Protein AF-A0A529SLR7-F1 (afdb_monomer)

Secondary structure (DSSP, 8-state):
-PPPP-GGGGGGGGGGGGGG-GGGHHHHHHHHHHHHHHHHHHHHHHHHH--

pLDDT: mean 93.38, std 9.28, range [55.88, 98.62]

Radius of gyration: 15.48 Å; Cα contacts (8 Å, |Δi|>4): 10; chains: 1; bounding box: 29×23×40 Å

Structure (mmCIF, N/CA/C/O backbone):
data_AF-A0A529SLR7-F1
#
_entry.id   AF-A0A529SLR7-F1
#
loop_
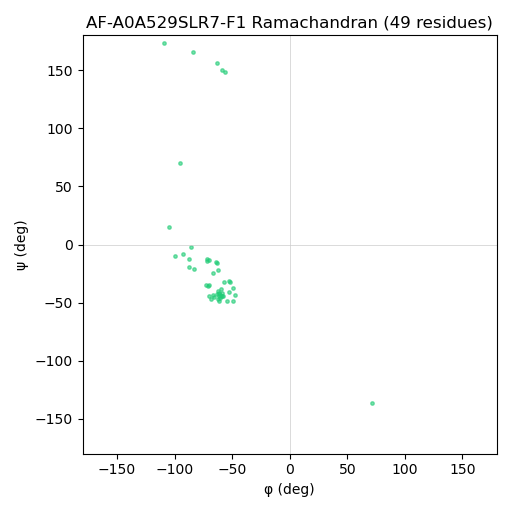_atom_site.group_PDB
_atom_site.id
_atom_site.type_symbol
_atom_site.label_atom_id
_atom_site.label_alt_id
_atom_site.label_comp_id
_atom_site.label_asym_id
_atom_site.label_entity_id
_atom_site.label_seq_id
_atom_site.pdbx_PDB_ins_code
_atom_site.Cartn_x
_atom_site.Cartn_y
_atom_site.Cartn_z
_atom_site.occupancy
_atom_site.B_iso_or_equiv
_atom_site.auth_seq_id
_atom_site.auth_comp_id
_atom_site.auth_asym_id
_atom_site.auth_atom_id
_atom_site.pdbx_PDB_model_num
ATOM 1 N N . ASN A 1 1 ? 13.650 -12.746 0.002 1.00 64.50 1 ASN A N 1
ATOM 2 C CA . ASN A 1 1 ? 12.479 -12.579 -0.886 1.00 64.50 1 ASN A CA 1
ATOM 3 C C . ASN A 1 1 ? 11.668 -13.856 -0.848 1.00 64.50 1 ASN A C 1
ATOM 5 O O . ASN A 1 1 ? 12.199 -14.886 -1.238 1.00 64.50 1 ASN A O 1
ATOM 9 N N . GLY A 1 2 ? 10.464 -13.806 -0.274 1.00 81.75 2 GLY A N 1
ATOM 10 C CA . GLY A 1 2 ? 9.535 -14.941 -0.264 1.00 81.75 2 GLY A CA 1
ATOM 11 C C . GLY A 1 2 ? 8.719 -15.006 -1.555 1.00 81.75 2 GLY A C 1
ATOM 12 O O . GLY A 1 2 ? 8.698 -14.033 -2.311 1.00 81.75 2 GLY A O 1
ATOM 13 N N . ALA A 1 3 ? 8.062 -16.142 -1.793 1.00 89.94 3 ALA A N 1
ATOM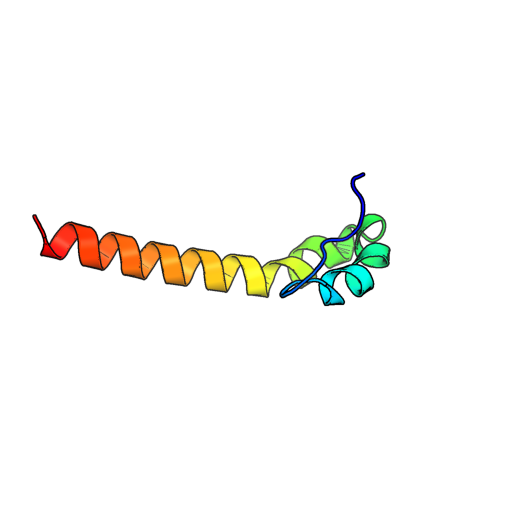 14 C CA . ALA A 1 3 ? 7.096 -16.280 -2.879 1.00 89.94 3 ALA A CA 1
ATOM 15 C C . ALA A 1 3 ? 5.959 -15.248 -2.723 1.00 89.94 3 ALA A C 1
ATOM 17 O O . ALA A 1 3 ? 5.653 -14.850 -1.591 1.00 89.94 3 ALA A O 1
ATOM 18 N N . PRO A 1 4 ? 5.346 -14.789 -3.830 1.00 88.62 4 PRO A N 1
ATOM 19 C CA . PRO A 1 4 ? 4.171 -13.935 -3.747 1.00 88.62 4 PRO A CA 1
ATOM 20 C C . PRO A 1 4 ? 3.060 -14.622 -2.935 1.00 88.62 4 PRO A C 1
ATOM 22 O O . PRO A 1 4 ? 2.968 -15.851 -2.940 1.00 88.62 4 PRO A O 1
ATOM 25 N N . PRO A 1 5 ? 2.222 -13.847 -2.226 1.00 92.94 5 PRO A N 1
ATOM 26 C CA . PRO A 1 5 ? 1.120 -14.404 -1.454 1.00 92.94 5 PRO A CA 1
ATOM 27 C C . PRO A 1 5 ? 0.108 -15.113 -2.359 1.00 92.94 5 PRO A C 1
ATOM 29 O O . PRO A 1 5 ? -0.036 -14.788 -3.537 1.00 92.94 5 PRO A O 1
ATOM 32 N N . GLU A 1 6 ? -0.641 -16.042 -1.775 1.00 94.88 6 GLU A N 1
ATOM 33 C CA . GLU A 1 6 ? -1.766 -16.724 -2.417 1.00 94.88 6 GLU A CA 1
ATOM 34 C C . GLU A 1 6 ? -3.108 -16.273 -1.802 1.00 94.88 6 GLU A C 1
ATOM 36 O O . GLU A 1 6 ? -3.159 -15.532 -0.814 1.00 94.88 6 GLU A O 1
ATOM 41 N N . GLY A 1 7 ? -4.227 -16.708 -2.386 1.00 95.94 7 GLY A N 1
ATOM 42 C CA . GLY A 1 7 ? -5.569 -16.453 -1.851 1.00 95.94 7 GLY A CA 1
ATOM 43 C C . GLY A 1 7 ? -6.023 -14.996 -1.993 1.00 95.94 7 GLY A C 1
ATOM 44 O O . GLY A 1 7 ? -5.833 -14.381 -3.040 1.00 95.94 7 GLY A O 1
ATOM 45 N N . ARG A 1 8 ? -6.638 -14.434 -0.938 1.00 96.75 8 ARG A N 1
ATOM 46 C CA . ARG A 1 8 ? -7.255 -13.086 -0.946 1.00 96.75 8 ARG A CA 1
ATOM 47 C C . ARG A 1 8 ? -6.313 -11.984 -1.444 1.00 96.75 8 ARG A C 1
ATOM 49 O O . ARG A 1 8 ? -6.778 -11.018 -2.036 1.00 96.75 8 ARG A O 1
ATOM 56 N N . PHE A 1 9 ? -5.015 -12.120 -1.184 1.00 94.25 9 PHE A N 1
ATOM 57 C CA . PHE A 1 9 ? -3.996 -11.140 -1.563 1.00 94.25 9 PHE A CA 1
ATOM 58 C C . PHE A 1 9 ? -3.146 -11.589 -2.762 1.00 94.25 9 PHE A C 1
ATOM 60 O O . PHE A 1 9 ? -2.105 -10.993 -3.020 1.00 94.25 9 PHE A O 1
ATOM 67 N N . GLY A 1 10 ? -3.582 -12.606 -3.514 1.00 96.69 10 GLY A N 1
ATOM 68 C CA . GLY A 1 10 ? -2.826 -13.180 -4.632 1.00 96.69 10 GLY A CA 1
ATOM 69 C C . GLY A 1 10 ? -2.451 -12.180 -5.729 1.00 96.69 10 GLY A C 1
ATOM 70 O O . GLY A 1 10 ? -1.373 -12.273 -6.316 1.00 96.69 10 GLY A O 1
ATOM 71 N N . ASP A 1 11 ? -3.285 -11.168 -5.961 1.00 96.25 11 ASP A N 1
ATOM 72 C CA . ASP A 1 11 ? -3.021 -10.133 -6.967 1.00 96.25 11 ASP A CA 1
ATOM 73 C C . ASP A 1 11 ? -1.902 -9.162 -6.565 1.00 96.25 11 ASP A C 1
ATOM 75 O O . ASP A 1 11 ? -1.352 -8.466 -7.419 1.00 96.25 11 AS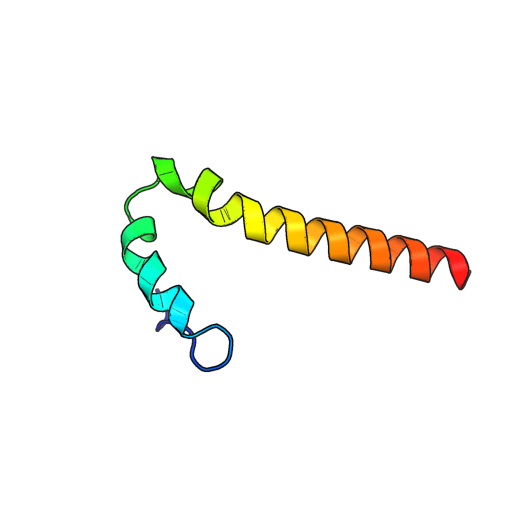P A O 1
ATOM 79 N N . LEU A 1 12 ? -1.457 -9.162 -5.302 1.00 94.88 12 LEU A N 1
ATOM 80 C CA . LEU A 1 12 ? -0.287 -8.375 -4.896 1.00 94.88 12 LEU A CA 1
ATOM 81 C C . LEU A 1 12 ? 1.004 -8.839 -5.589 1.00 94.88 12 LEU A C 1
ATOM 83 O O . LEU A 1 12 ? 1.970 -8.078 -5.629 1.00 94.88 12 LEU A O 1
ATOM 87 N N . LYS A 1 13 ? 1.015 -10.029 -6.212 1.00 95.38 13 LYS A N 1
ATOM 88 C CA . LYS A 1 13 ? 2.107 -10.480 -7.091 1.00 95.38 13 LYS 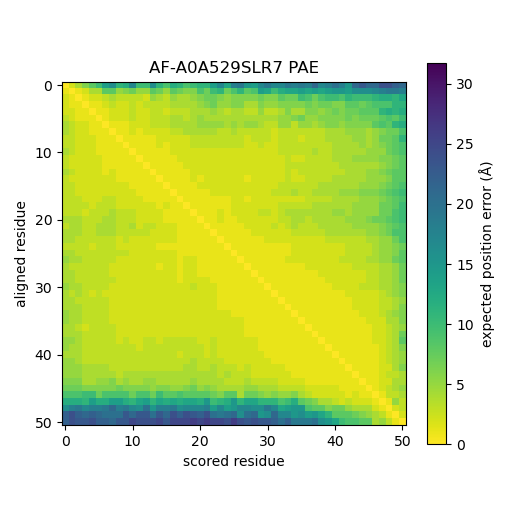A CA 1
ATOM 89 C C . LYS A 1 13 ? 2.439 -9.466 -8.194 1.00 95.38 13 LYS A C 1
ATOM 91 O O . LYS A 1 13 ? 3.599 -9.329 -8.567 1.00 95.38 13 LYS A O 1
ATOM 96 N N . TYR A 1 14 ? 1.452 -8.707 -8.680 1.00 95.25 14 TYR A N 1
ATOM 97 C CA . TYR A 1 14 ? 1.659 -7.697 -9.723 1.00 95.25 14 TYR A CA 1
ATOM 98 C C . TYR A 1 14 ? 2.446 -6.471 -9.237 1.00 95.25 14 TYR A C 1
ATOM 100 O O . TYR A 1 14 ? 2.929 -5.694 -10.057 1.00 95.25 14 TYR A O 1
ATOM 108 N N . LEU A 1 15 ? 2.620 -6.307 -7.922 1.00 95.00 15 LEU A N 1
ATOM 109 C CA . LEU A 1 15 ? 3.454 -5.258 -7.338 1.00 95.00 15 LEU A CA 1
ATOM 110 C C . LEU A 1 15 ? 4.933 -5.658 -7.239 1.00 95.00 15 LEU A C 1
ATOM 112 O O . LEU A 1 15 ? 5.746 -4.834 -6.827 1.00 95.00 15 LEU A O 1
ATOM 116 N N . GLU A 1 16 ? 5.324 -6.877 -7.631 1.00 94.06 16 GLU A N 1
ATOM 117 C CA . GLU A 1 16 ? 6.725 -7.314 -7.576 1.00 94.06 16 GLU A CA 1
ATOM 118 C C . GLU A 1 16 ? 7.716 -6.354 -8.271 1.00 94.06 16 GLU A C 1
ATOM 120 O O . GLU A 1 16 ? 8.747 -6.057 -7.661 1.00 94.06 16 GLU A O 1
ATOM 125 N N . PRO A 1 17 ? 7.412 -5.758 -9.444 1.00 94.56 17 PRO A N 1
ATOM 126 C CA . PRO A 1 17 ? 8.302 -4.784 -10.083 1.00 94.56 17 PRO A CA 1
ATOM 127 C C . PRO A 1 17 ? 8.551 -3.511 -9.258 1.00 94.56 17 PRO A C 1
ATOM 129 O O . PRO A 1 17 ? 9.555 -2.828 -9.455 1.00 94.56 17 PRO A O 1
ATOM 132 N N . VAL A 1 18 ? 7.664 -3.173 -8.313 1.00 95.56 18 VAL A N 1
ATOM 133 C CA . VAL A 1 18 ? 7.839 -2.008 -7.431 1.00 95.56 18 VAL A CA 1
ATOM 134 C C . VAL A 1 18 ? 9.026 -2.208 -6.486 1.00 95.56 18 VAL A C 1
ATOM 136 O O . VAL A 1 18 ? 9.634 -1.222 -6.072 1.00 95.56 18 VAL A O 1
ATOM 139 N N . ARG A 1 19 ? 9.413 -3.458 -6.184 1.00 92.69 19 ARG A N 1
ATOM 140 C CA . ARG A 1 19 ? 10.513 -3.796 -5.263 1.00 92.69 19 ARG A CA 1
ATOM 141 C C . ARG A 1 19 ? 11.788 -3.015 -5.577 1.00 92.69 19 ARG A C 1
ATOM 143 O O . ARG A 1 19 ? 12.340 -2.375 -4.683 1.00 92.69 19 ARG A O 1
ATOM 150 N N . ASP A 1 20 ? 12.190 -2.998 -6.843 1.00 96.19 20 ASP A N 1
ATOM 151 C CA . ASP A 1 20 ? 13.425 -2.339 -7.273 1.00 96.19 20 ASP A CA 1
ATOM 152 C C . ASP A 1 20 ? 13.222 -0.845 -7.593 1.00 96.19 20 ASP A C 1
ATOM 154 O O . ASP A 1 20 ? 14.185 -0.078 -7.649 1.00 96.19 20 ASP A O 1
ATOM 158 N N . TYR A 1 21 ? 11.971 -0.376 -7.703 1.00 96.94 21 TYR A N 1
ATOM 159 C CA . TYR A 1 21 ? 11.638 1.027 -7.963 1.00 96.94 21 TYR A CA 1
ATOM 160 C C . TYR A 1 21 ? 11.341 1.817 -6.675 1.00 96.94 21 TYR A C 1
ATOM 162 O O . TYR A 1 21 ? 10.219 2.262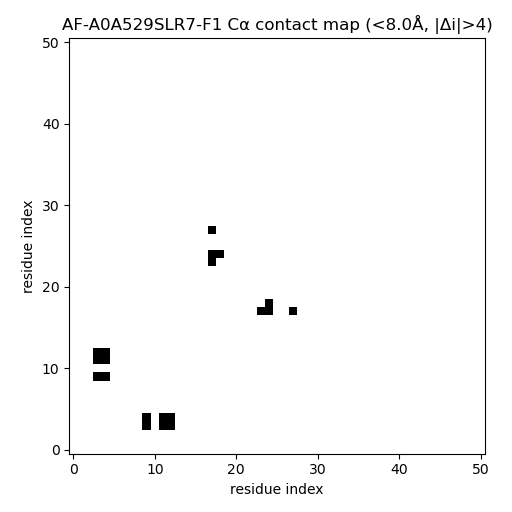 -6.420 1.00 96.94 21 TYR A O 1
ATOM 170 N N . LYS A 1 22 ? 12.390 2.060 -5.878 1.00 96.31 22 LYS A N 1
ATOM 171 C CA . LYS A 1 22 ? 12.319 2.709 -4.548 1.00 96.31 22 LYS A CA 1
ATOM 172 C C . LYS A 1 22 ? 11.519 4.015 -4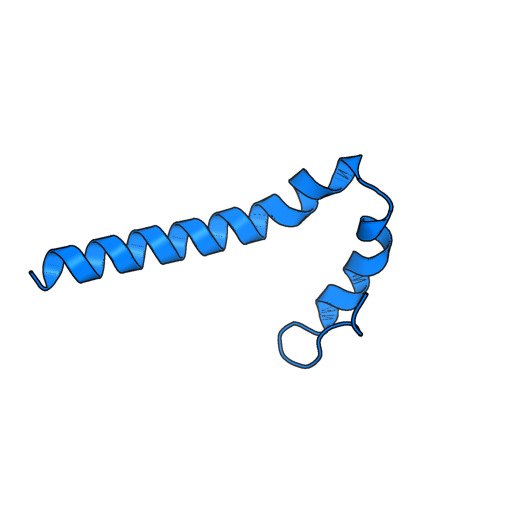.501 1.00 96.31 22 LYS A C 1
ATOM 174 O O . LYS A 1 22 ? 10.787 4.254 -3.546 1.00 96.31 22 LYS A O 1
ATOM 179 N N . ALA A 1 23 ? 11.601 4.842 -5.545 1.00 98.06 23 ALA A N 1
ATOM 180 C CA . ALA A 1 23 ? 10.879 6.116 -5.609 1.00 98.06 23 ALA A CA 1
ATOM 181 C C . ALA A 1 23 ? 9.343 5.966 -5.594 1.00 98.06 23 ALA A C 1
ATOM 183 O O . ALA A 1 23 ? 8.637 6.943 -5.357 1.00 98.06 23 ALA A O 1
ATOM 184 N N . ARG A 1 24 ? 8.807 4.766 -5.853 1.00 97.88 24 ARG A N 1
ATOM 185 C CA . ARG A 1 24 ? 7.362 4.495 -5.838 1.00 97.88 24 ARG A CA 1
ATOM 186 C C . ARG A 1 24 ? 6.867 3.842 -4.556 1.00 97.88 24 ARG A C 1
ATOM 188 O O . ARG A 1 24 ? 5.659 3.830 -4.349 1.00 97.88 24 ARG A O 1
ATOM 195 N N . HIS A 1 25 ? 7.760 3.389 -3.672 1.00 97.81 25 HIS A N 1
ATOM 196 C CA . HIS A 1 25 ? 7.389 2.644 -2.461 1.00 97.81 25 HIS A CA 1
ATOM 197 C C . HIS A 1 25 ? 6.370 3.394 -1.606 1.00 97.81 25 HIS A C 1
ATOM 199 O O . HIS A 1 25 ? 5.328 2.836 -1.280 1.00 97.81 25 HIS A O 1
ATOM 205 N N . ALA A 1 26 ? 6.618 4.677 -1.330 1.00 98.12 26 ALA A N 1
ATOM 206 C CA . ALA A 1 26 ? 5.707 5.496 -0.530 1.00 98.12 26 ALA A CA 1
ATOM 207 C C . ALA A 1 26 ? 4.300 5.580 -1.149 1.00 98.12 26 ALA A C 1
ATOM 209 O O . ALA A 1 26 ? 3.301 5.401 -0.462 1.00 98.12 26 ALA A O 1
ATOM 210 N N . SER A 1 27 ? 4.211 5.791 -2.465 1.00 98.19 27 SER A N 1
ATOM 211 C CA . SER A 1 27 ? 2.918 5.874 -3.149 1.00 98.19 27 SER A CA 1
ATOM 212 C C . SER A 1 27 ? 2.200 4.526 -3.211 1.00 98.19 27 SER A C 1
ATOM 214 O O . SER A 1 27 ? 0.975 4.504 -3.163 1.00 98.19 27 SER A O 1
ATOM 216 N N . THR A 1 28 ? 2.935 3.419 -3.342 1.00 97.88 28 THR A N 1
ATOM 217 C CA . THR A 1 28 ? 2.361 2.067 -3.356 1.00 97.88 28 THR A CA 1
ATOM 218 C C . THR A 1 28 ? 1.841 1.655 -1.978 1.00 97.88 28 THR A C 1
ATOM 220 O O . THR A 1 28 ? 0.814 0.987 -1.907 1.00 97.88 28 THR A O 1
ATOM 223 N N . MET A 1 29 ? 2.508 2.068 -0.895 1.00 97.75 29 MET A N 1
ATOM 224 C CA . MET A 1 29 ? 2.122 1.717 0.480 1.00 97.75 29 MET A CA 1
ATOM 225 C C . MET A 1 29 ? 1.032 2.613 1.077 1.00 97.75 29 MET A C 1
ATOM 227 O O . MET A 1 29 ? 0.318 2.163 1.969 1.00 97.75 29 MET A O 1
ATOM 231 N N . LEU A 1 30 ? 0.833 3.825 0.545 1.00 98.25 30 LEU A N 1
ATOM 232 C CA . LEU A 1 30 ? -0.089 4.831 1.091 1.00 98.25 30 LEU A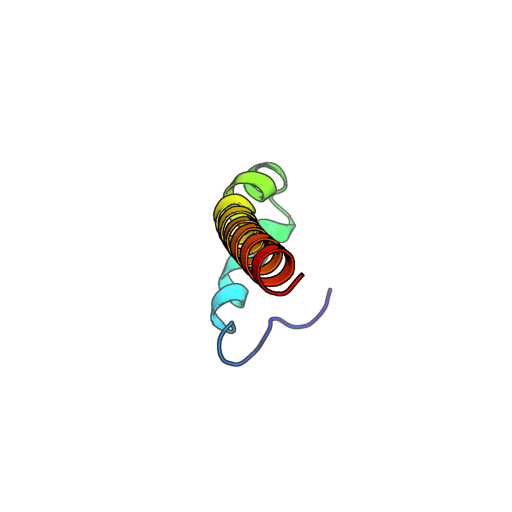 CA 1
ATOM 233 C C . LEU A 1 30 ? -1.488 4.288 1.434 1.00 98.25 30 LEU A C 1
ATOM 235 O O . LEU A 1 30 ? -2.047 4.614 2.479 1.00 98.25 30 LEU A O 1
ATOM 239 N N . THR A 1 31 ? -2.073 3.467 0.561 1.00 97.56 31 THR A N 1
ATOM 240 C CA . THR A 1 31 ? -3.421 2.919 0.776 1.00 97.56 31 THR A CA 1
ATOM 241 C C . THR A 1 31 ? -3.453 1.855 1.870 1.00 97.56 31 THR A C 1
ATOM 243 O O . THR A 1 31 ? -4.430 1.778 2.612 1.00 97.56 31 THR A O 1
ATOM 246 N N . PHE A 1 32 ? -2.392 1.057 2.001 1.00 97.38 32 PHE A N 1
ATOM 247 C CA . PHE A 1 32 ? -2.260 0.056 3.057 1.00 97.38 32 PHE A CA 1
ATOM 248 C C . PHE A 1 32 ? -2.101 0.734 4.414 1.00 97.38 32 PHE A C 1
ATOM 250 O O . PHE A 1 32 ? -2.831 0.397 5.345 1.00 97.38 32 PHE A O 1
ATOM 257 N N . ASP A 1 33 ? -1.221 1.732 4.492 1.00 98.44 33 ASP A N 1
ATOM 258 C CA . ASP A 1 33 ? -0.977 2.494 5.716 1.00 98.44 33 ASP A CA 1
ATOM 259 C C . ASP A 1 33 ? -2.263 3.177 6.204 1.00 98.44 33 ASP A C 1
ATOM 261 O O . ASP A 1 33 ? -2.612 3.072 7.379 1.00 98.44 33 ASP A O 1
ATOM 265 N N . ALA A 1 34 ? -3.031 3.788 5.294 1.00 98.56 34 ALA A N 1
ATOM 266 C CA . ALA A 1 34 ? -4.307 4.422 5.625 1.00 98.56 34 ALA A CA 1
ATOM 267 C C . ALA A 1 34 ? -5.352 3.430 6.173 1.00 98.56 34 ALA A C 1
ATOM 269 O O . ALA A 1 34 ? -6.077 3.748 7.117 1.00 98.56 34 ALA A O 1
ATOM 270 N N . VAL A 1 35 ? -5.439 2.222 5.603 1.00 98.44 35 VAL A N 1
ATOM 271 C CA . VAL A 1 35 ? -6.377 1.190 6.076 1.00 98.44 35 VAL A CA 1
ATOM 272 C C . VAL A 1 35 ? -5.958 0.649 7.442 1.00 98.44 35 VAL A C 1
ATOM 274 O O . VAL A 1 35 ? -6.808 0.505 8.321 1.00 98.44 35 VAL A O 1
ATOM 277 N N . VAL A 1 36 ? -4.666 0.371 7.640 1.00 98.50 36 VAL A N 1
ATOM 278 C CA . VAL A 1 36 ? -4.133 -0.103 8.927 1.00 98.50 36 VAL A CA 1
ATOM 279 C C . VAL A 1 36 ? -4.355 0.942 10.020 1.00 98.50 36 VAL A C 1
ATOM 281 O O . VAL A 1 36 ? -4.823 0.595 11.105 1.00 98.50 36 VAL A O 1
ATOM 284 N N . ASP A 1 37 ? -4.094 2.218 9.730 1.00 98.56 37 ASP A N 1
ATOM 285 C CA . ASP A 1 37 ? -4.332 3.308 10.676 1.00 98.56 37 ASP A CA 1
ATOM 286 C C . ASP A 1 37 ? -5.818 3.433 11.039 1.00 98.56 37 ASP A C 1
ATOM 288 O O . ASP A 1 37 ? -6.165 3.452 12.221 1.00 98.56 37 ASP A O 1
ATOM 292 N N . ALA A 1 38 ? -6.720 3.412 10.051 1.00 98.62 38 ALA A N 1
ATOM 293 C CA . ALA A 1 38 ? -8.160 3.473 10.299 1.00 98.62 38 ALA A CA 1
ATOM 294 C C . ALA A 1 38 ? -8.654 2.318 11.191 1.00 98.62 38 ALA A C 1
ATOM 296 O O . ALA A 1 38 ? -9.451 2.538 12.108 1.00 98.62 38 ALA A O 1
ATOM 297 N N . ILE A 1 39 ? -8.158 1.095 10.967 1.00 98.56 39 ILE A N 1
ATOM 298 C CA . ILE A 1 39 ? -8.450 -0.057 11.833 1.00 98.56 39 ILE A CA 1
ATOM 299 C C . ILE A 1 39 ? -7.943 0.213 13.254 1.00 98.56 39 ILE A C 1
ATOM 301 O O . ILE A 1 39 ? -8.715 0.091 14.208 1.00 98.56 39 ILE A O 1
ATOM 305 N N . GLY A 1 40 ? -6.696 0.666 13.400 1.00 98.25 40 GLY A N 1
ATOM 306 C CA . GLY A 1 40 ? -6.107 0.985 14.700 1.00 98.25 40 GLY A CA 1
ATOM 307 C C . GLY A 1 40 ? -6.874 2.073 15.464 1.00 98.25 40 GLY A C 1
ATOM 308 O O . GLY A 1 40 ? -7.058 1.968 16.678 1.00 98.25 40 GLY A O 1
ATOM 309 N N . GLN A 1 41 ? -7.382 3.103 14.780 1.00 98.25 41 GLN A N 1
ATOM 310 C CA . GLN A 1 41 ? -8.237 4.128 15.390 1.00 98.25 41 GLN A CA 1
ATOM 311 C C . GLN A 1 41 ? -9.552 3.537 15.927 1.00 98.25 41 GLN A C 1
ATOM 313 O O . GLN A 1 41 ? -9.980 3.870 17.037 1.00 98.25 41 GLN A O 1
ATOM 318 N N . ILE A 1 42 ? -10.188 2.638 15.168 1.00 98.25 42 ILE A N 1
ATOM 319 C CA . ILE A 1 42 ? -11.434 1.968 15.569 1.00 98.25 42 ILE A CA 1
ATOM 320 C C . ILE A 1 42 ? -11.200 1.065 16.782 1.00 98.25 42 ILE A C 1
ATOM 322 O O . ILE A 1 42 ? -11.986 1.099 17.730 1.00 98.25 42 ILE A O 1
ATOM 326 N N . GLU A 1 43 ? -10.130 0.273 16.774 1.00 97.75 43 GLU A N 1
ATOM 327 C CA . GLU A 1 43 ? -9.778 -0.619 17.882 1.00 97.75 43 GLU A CA 1
ATOM 328 C C . GLU A 1 43 ? -9.521 0.160 19.173 1.00 97.75 43 GLU A C 1
ATOM 330 O O . GLU A 1 43 ? -10.099 -0.172 20.210 1.00 97.75 43 GLU A O 1
ATOM 335 N N . LYS A 1 44 ? -8.754 1.258 19.105 1.00 97.19 44 LYS A N 1
ATOM 336 C CA . LYS A 1 44 ? -8.523 2.153 20.252 1.00 97.19 44 LYS A CA 1
ATOM 337 C C . LYS A 1 44 ? -9.829 2.723 20.804 1.00 97.19 44 LYS A C 1
ATOM 339 O O . LYS A 1 44 ? -10.036 2.718 22.016 1.00 97.19 44 LYS A O 1
ATOM 344 N N . LYS A 1 45 ? -10.730 3.178 19.927 1.00 96.56 45 LYS A N 1
ATOM 345 C CA . LYS A 1 45 ? -12.044 3.698 20.333 1.00 96.56 45 LYS A CA 1
ATOM 346 C C . LYS A 1 45 ? -12.882 2.631 21.039 1.00 96.56 45 LYS A C 1
ATOM 348 O O . LYS A 1 45 ? -13.512 2.939 22.043 1.00 96.56 45 LYS A O 1
ATOM 353 N N . ARG A 1 46 ? -12.883 1.389 20.543 1.00 96.25 46 ARG A N 1
ATOM 354 C CA . ARG A 1 4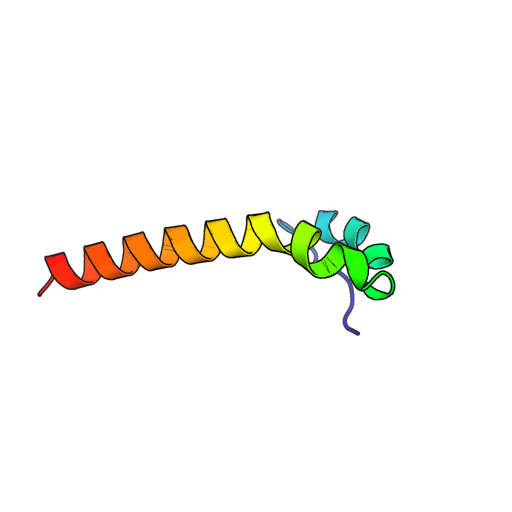6 ? -13.607 0.271 21.174 1.00 96.25 46 ARG A CA 1
ATOM 355 C C . ARG A 1 46 ? -13.018 -0.096 22.533 1.00 96.25 46 ARG A C 1
ATOM 357 O O . ARG A 1 46 ? -13.775 -0.287 23.476 1.00 96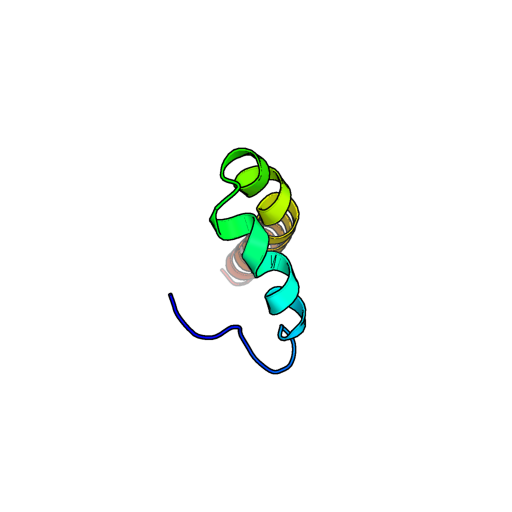.25 46 ARG A O 1
ATOM 364 N N . ALA A 1 47 ? -11.692 -0.153 22.648 1.00 93.62 47 ALA A N 1
ATOM 365 C CA . ALA A 1 47 ? -11.024 -0.462 23.910 1.00 93.62 47 ALA A CA 1
ATOM 366 C C . ALA A 1 47 ? -11.333 0.584 24.995 1.00 93.62 47 ALA A C 1
ATOM 368 O O . ALA A 1 47 ? -11.647 0.217 26.121 1.00 93.62 47 ALA A O 1
ATOM 369 N N . GLY A 1 48 ? -11.324 1.876 24.646 1.00 86.12 48 GLY A N 1
ATOM 370 C CA . GLY A 1 48 ? -11.671 2.956 25.577 1.00 86.12 48 GLY A CA 1
ATOM 371 C C . GLY A 1 48 ? -13.159 3.051 25.939 1.00 86.12 48 GLY A C 1
ATOM 372 O O . GLY A 1 48 ? -13.492 3.743 26.887 1.00 86.12 48 GLY A O 1
ATOM 373 N N . GLN A 1 49 ? -14.053 2.386 25.200 1.00 73.81 49 GLN A N 1
ATOM 374 C CA . GLN A 1 49 ? -15.482 2.285 25.538 1.00 73.81 49 GLN A CA 1
ATOM 375 C C . GLN A 1 49 ? -15.794 1.110 26.473 1.00 73.81 49 GLN A C 1
ATOM 377 O O . GLN A 1 49 ? -16.868 1.076 27.065 1.00 73.81 49 GLN A O 1
ATOM 382 N N . ALA A 1 50 ? -14.894 0.127 26.552 1.00 62.59 50 ALA A N 1
ATOM 383 C CA . ALA A 1 50 ? -15.031 -1.046 27.411 1.00 62.59 50 ALA A CA 1
ATOM 384 C C . ALA A 1 50 ? -14.371 -0.869 28.794 1.00 62.59 50 ALA A C 1
ATOM 386 O O . ALA A 1 50 ? -14.531 -1.744 29.644 1.00 62.59 50 ALA A O 1
ATOM 387 N N . ALA A 1 51 ? -13.623 0.223 28.989 1.00 55.88 51 ALA A N 1
ATOM 388 C CA . ALA A 1 51 ? -13.007 0.637 30.251 1.00 55.88 51 ALA A CA 1
ATOM 389 C C . ALA A 1 51 ? -13.879 1.684 30.956 1.00 55.88 51 ALA A C 1
ATOM 391 O O . ALA A 1 51 ? -13.916 1.652 32.205 1.00 55.88 51 ALA A O 1
#

Foldseek 3Di:
DDDQDDDPRNVCVVCVVCVVVVVCPCVVCVVVVVVVVVVVVVVVVVVVVVD

Mean predicted aligned error: 4.19 Å

Solvent-accessible surface area (backbone atoms only — not comparable to full-atom values): 3200 Å² total; per-residue (Å²): 137,79,81,68,57,68,73,98,53,31,73,59,46,77,51,56,74,49,70,82,40,64,91,46,46,67,73,70,42,47,66,56,54,52,52,54,48,54,51,52,52,52,51,53,55,53,54,67,69,76,108

Sequence (51 aa):
NGAPPEGRFGDLKYLEPVRDYKARHASTMLTFDAVVDAIGQIEKKRAGQAA